Protein AF-A0A960XRC7-F1 (afdb_monomer_lite)

Radius of gyration: 18.83 Å; chains: 1; bounding box: 42×35×54 Å

Foldseek 3Di:
DDCVPPCFALQVLKDALVNLVVQQPPFAAFDPPFDQAPVRDTDRGVSVNVNVVNVPDQFDDVVGIGRPHVLLVVLCVVPVVQWDWDKAQDWDQDPNDTHHDRPRPDIDIDTTNGNSVVSVVVVSVCRRPPDDDDDPDPDD

Secondary structure (DSSP, 8-state):
---TT-TTSGGG-EEEHHHHHHH-TT-S-EEEEEEE-TTS-EEEEHHHHHHHHHHSS--BTTTTEEE-HHHHHHHHHH-GGGSEEEEEEPPEEETTEEE--TT-S-EEEEEES--HHHHHHHHHHHHHS--PPPP-PPP-

Sequence (140 aa):
LVRSGKPSGTAAVVATLDEINRTMPGTGPRIDPPVTGRHGDRFSCFGDYSVSLFKNIKLHGSPPARSLYDMAAVAIVRNAAWATPRSIPAPILKDGKWSERPDNPRKIVLWENFDRAAIMTDFHNRMNHPQLTESRSPAS

pLDDT: mean 91.45, std 10.46, range [46.84, 98.31]

Structure (mmCIF, N/CA/C/O backbone):
data_AF-A0A960XRC7-F1
#
_entry.id   AF-A0A960XRC7-F1
#
loop_
_atom_site.group_PDB
_atom_site.id
_atom_site.type_symbol
_atom_site.label_atom_id
_atom_site.label_alt_id
_atom_site.label_comp_id
_atom_site.label_asym_id
_atom_site.label_entity_id
_atom_site.label_seq_id
_atom_site.pdbx_PDB_ins_code
_atom_site.Cartn_x
_atom_site.Cartn_y
_atom_site.Cartn_z
_atom_site.occupancy
_atom_site.B_iso_or_equiv
_atom_site.auth_seq_id
_atom_site.auth_comp_id
_atom_site.auth_asym_id
_atom_site.auth_atom_id
_atom_site.pdbx_PDB_model_num
ATOM 1 N N . LEU A 1 1 ? 14.913 6.507 -14.679 1.00 70.88 1 LEU A N 1
ATOM 2 C CA . LEU A 1 1 ? 14.100 5.307 -14.370 1.00 70.88 1 LEU A CA 1
ATOM 3 C C . LEU A 1 1 ? 13.425 5.435 -12.992 1.00 70.88 1 LEU A C 1
ATOM 5 O O . LEU A 1 1 ? 13.998 5.047 -11.989 1.00 70.88 1 LEU A O 1
ATOM 9 N N . VAL A 1 2 ? 12.232 6.034 -12.939 1.00 61.62 2 VAL A N 1
ATOM 10 C CA . VAL A 1 2 ? 11.323 6.094 -11.773 1.00 61.62 2 VAL A CA 1
ATOM 11 C C . VAL A 1 2 ? 9.909 6.064 -12.354 1.00 61.62 2 VAL A C 1
ATOM 13 O O . VAL A 1 2 ? 9.664 6.701 -13.379 1.00 61.62 2 VAL A O 1
ATOM 16 N N . ARG A 1 3 ? 8.989 5.295 -11.766 1.00 64.56 3 ARG A N 1
ATOM 17 C CA . ARG A 1 3 ? 7.606 5.163 -12.267 1.00 64.56 3 ARG A CA 1
ATOM 18 C C . ARG A 1 3 ? 6.632 6.143 -11.597 1.00 64.56 3 ARG A C 1
ATOM 20 O O . ARG A 1 3 ? 5.427 5.934 -11.668 1.00 64.56 3 ARG A O 1
ATOM 27 N N . SER A 1 4 ? 7.134 7.205 -10.962 1.00 58.56 4 SER A N 1
ATOM 28 C CA . SER A 1 4 ? 6.311 8.227 -10.304 1.00 58.56 4 SER A CA 1
ATOM 29 C C . SER A 1 4 ? 5.298 8.806 -11.287 1.00 58.56 4 SER A C 1
ATOM 31 O O . SER A 1 4 ? 5.674 9.287 -12.353 1.00 58.56 4 SER A O 1
ATOM 33 N N . GLY A 1 5 ? 4.013 8.712 -10.941 1.00 61.12 5 GLY A N 1
ATOM 34 C CA . GLY A 1 5 ? 2.906 9.171 -11.783 1.00 61.12 5 GLY A CA 1
ATOM 35 C C . GLY A 1 5 ? 2.549 8.258 -12.962 1.00 61.12 5 GLY A C 1
ATOM 36 O O . GLY A 1 5 ? 1.567 8.534 -13.643 1.00 61.12 5 GLY A O 1
ATOM 37 N N . LYS A 1 6 ? 3.285 7.164 -13.210 1.00 75.19 6 LYS A N 1
ATOM 38 C CA . LYS A 1 6 ? 2.886 6.166 -14.213 1.00 75.19 6 LYS A CA 1
ATOM 39 C C . LYS A 1 6 ? 1.889 5.173 -13.602 1.00 75.19 6 LYS A C 1
ATOM 41 O O . LYS A 1 6 ? 2.128 4.707 -12.4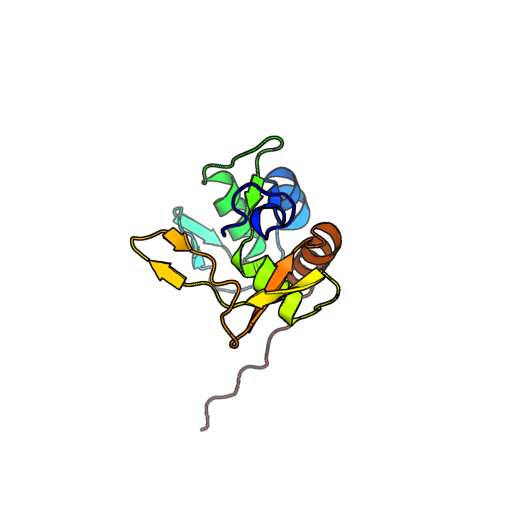86 1.00 75.19 6 LYS A O 1
ATOM 46 N N . PRO A 1 7 ? 0.845 4.762 -14.347 1.00 77.81 7 PRO A N 1
ATOM 47 C CA . PRO A 1 7 ? -0.149 3.804 -13.857 1.00 77.81 7 PRO A CA 1
ATOM 48 C C . PRO A 1 7 ? 0.439 2.405 -13.617 1.00 77.81 7 PRO A C 1
ATOM 50 O O . PRO A 1 7 ? -0.172 1.590 -12.943 1.00 77.81 7 PRO A O 1
ATOM 53 N N . SER A 1 8 ? 1.638 2.124 -14.142 1.00 82.19 8 SER A N 1
ATOM 54 C CA . SER A 1 8 ? 2.304 0.831 -13.970 1.00 82.19 8 SER A CA 1
ATOM 55 C C . SER A 1 8 ? 3.046 0.679 -12.637 1.00 82.19 8 SER A C 1
ATOM 57 O O . SER A 1 8 ? 3.471 -0.425 -12.316 1.00 82.19 8 SER A O 1
ATOM 59 N N . GLY A 1 9 ? 3.252 1.753 -11.869 1.00 84.12 9 GLY A N 1
ATOM 60 C CA . GLY A 1 9 ? 3.974 1.702 -10.594 1.00 84.12 9 GLY A CA 1
ATOM 61 C C . GLY A 1 9 ? 3.062 1.510 -9.381 1.00 84.12 9 GLY A C 1
ATOM 62 O O . GLY A 1 9 ? 1.846 1.655 -9.465 1.00 84.12 9 GLY A O 1
ATOM 63 N N . THR A 1 10 ? 3.664 1.303 -8.208 1.00 84.62 10 THR A N 1
ATOM 64 C CA . THR A 1 10 ? 2.944 1.218 -6.920 1.00 84.62 10 THR A CA 1
ATOM 65 C C . THR A 1 10 ? 2.144 2.482 -6.582 1.00 84.62 10 THR A C 1
ATOM 67 O O . THR A 1 10 ? 1.195 2.419 -5.808 1.00 84.62 10 THR A O 1
ATOM 70 N N . ALA A 1 11 ? 2.456 3.620 -7.216 1.00 86.38 11 ALA A N 1
ATOM 71 C CA . ALA A 1 11 ? 1.664 4.847 -7.130 1.00 86.38 11 ALA A CA 1
ATOM 72 C C . ALA A 1 11 ? 0.191 4.649 -7.538 1.00 86.38 11 ALA A C 1
ATOM 74 O O . ALA A 1 11 ? -0.669 5.371 -7.038 1.00 86.38 11 ALA A O 1
ATOM 75 N N . ALA A 1 12 ? -0.092 3.685 -8.421 1.00 87.38 12 ALA A N 1
ATOM 76 C CA . ALA A 1 12 ? -1.438 3.360 -8.886 1.00 87.38 12 ALA A CA 1
ATOM 77 C C . ALA A 1 12 ? -2.238 2.498 -7.895 1.00 87.38 12 ALA A C 1
ATOM 79 O O . ALA A 1 12 ? -3.465 2.449 -7.973 1.00 87.38 12 ALA A O 1
ATOM 80 N N . VAL A 1 13 ? -1.574 1.852 -6.932 1.00 92.25 13 VAL A N 1
ATOM 81 C CA . VAL A 1 13 ? -2.245 1.146 -5.836 1.00 92.25 13 VAL A CA 1
ATOM 82 C C . VAL A 1 13 ? -2.643 2.183 -4.795 1.00 92.25 13 VAL A C 1
ATOM 84 O O . VAL A 1 13 ? -1.871 2.537 -3.907 1.00 92.25 13 VAL A O 1
ATOM 87 N N . VAL A 1 14 ? -3.835 2.744 -4.965 1.00 93.31 14 VAL A N 1
ATOM 88 C CA . VAL A 1 14 ? -4.348 3.838 -4.133 1.00 93.31 14 VAL A CA 1
ATOM 89 C C . VAL A 1 14 ? -5.489 3.380 -3.236 1.00 93.31 14 VAL A C 1
ATOM 91 O O . VAL A 1 14 ? -6.273 2.533 -3.645 1.00 93.31 14 VAL A O 1
ATOM 94 N N . ALA A 1 15 ? -5.645 3.994 -2.068 1.00 95.75 15 ALA A N 1
ATOM 95 C CA . ALA A 1 15 ? -6.866 3.935 -1.268 1.00 95.75 15 ALA A CA 1
ATOM 96 C C . ALA A 1 15 ? -7.537 5.311 -1.262 1.00 95.75 15 ALA A C 1
ATOM 98 O O . ALA A 1 15 ? -6.862 6.336 -1.115 1.00 95.75 15 ALA A O 1
ATOM 99 N N . THR A 1 16 ? -8.855 5.339 -1.447 1.00 95.88 16 THR A N 1
ATOM 100 C CA . THR A 1 16 ? -9.643 6.579 -1.373 1.00 95.88 16 THR A CA 1
ATOM 101 C C . THR A 1 16 ? -10.181 6.785 0.038 1.00 95.88 16 THR A C 1
ATOM 103 O O . THR A 1 16 ? -10.354 5.823 0.787 1.00 95.88 16 THR A O 1
ATOM 106 N N . LEU A 1 17 ? -10.478 8.034 0.406 1.00 94.62 17 LEU A N 1
ATOM 107 C CA . LEU A 1 17 ? -11.136 8.315 1.687 1.00 94.62 17 LEU A CA 1
ATOM 108 C C . LEU A 1 17 ? -12.496 7.611 1.795 1.00 94.62 17 LEU A C 1
ATOM 110 O O . LEU A 1 17 ? -12.824 7.086 2.853 1.00 94.62 17 LEU A O 1
ATOM 114 N N . ASP A 1 18 ? -13.263 7.583 0.704 1.00 95.50 18 ASP A N 1
ATOM 115 C CA . ASP A 1 18 ? -14.559 6.903 0.649 1.00 95.50 18 ASP A CA 1
ATOM 116 C C . ASP A 1 18 ? -14.425 5.396 0.915 1.00 95.50 18 ASP A C 1
ATOM 118 O O . ASP A 1 18 ? -15.081 4.847 1.799 1.00 95.50 18 ASP A O 1
ATOM 122 N N . GLU A 1 19 ? -13.488 4.739 0.225 1.00 96.00 19 GLU A N 1
ATOM 123 C CA . GLU A 1 19 ? -13.196 3.322 0.427 1.00 96.00 19 GLU A CA 1
ATOM 124 C C . GLU A 1 19 ? -12.799 3.030 1.876 1.00 96.00 19 GLU A C 1
ATOM 126 O O . GLU A 1 19 ? -13.362 2.121 2.484 1.00 96.00 19 GLU A O 1
ATOM 131 N N . ILE A 1 20 ? -11.886 3.818 2.451 1.00 97.00 20 ILE A N 1
ATOM 132 C CA . ILE A 1 20 ? -11.435 3.647 3.838 1.00 97.00 20 ILE A CA 1
ATOM 133 C C . ILE A 1 20 ? -12.583 3.870 4.827 1.00 97.00 20 ILE A C 1
ATOM 135 O O . ILE A 1 20 ? -12.766 3.050 5.721 1.00 97.00 20 ILE A O 1
ATOM 139 N N . ASN A 1 21 ? -13.398 4.913 4.650 1.00 96.44 21 ASN A N 1
ATOM 140 C CA . ASN A 1 21 ? -14.558 5.173 5.509 1.00 96.44 21 ASN A CA 1
ATOM 141 C C . ASN A 1 21 ? -15.584 4.036 5.472 1.00 96.44 21 ASN A C 1
ATOM 143 O O . ASN A 1 21 ? -16.234 3.775 6.478 1.00 96.44 21 ASN A O 1
ATOM 147 N N . ARG A 1 22 ? -15.744 3.371 4.325 1.00 97.12 22 ARG A N 1
ATOM 148 C CA . ARG A 1 22 ? -16.718 2.289 4.153 1.00 97.12 22 ARG A CA 1
ATOM 149 C C . ARG A 1 22 ? -16.216 0.938 4.657 1.00 97.12 22 ARG A C 1
ATOM 151 O O . ARG A 1 22 ? -17.020 0.139 5.120 1.00 97.12 22 ARG A O 1
ATOM 158 N N . THR A 1 23 ? -14.923 0.656 4.511 1.00 96.88 23 THR A N 1
ATOM 159 C CA . THR A 1 23 ? -14.381 -0.708 4.670 1.00 96.88 23 THR A CA 1
ATOM 160 C C . THR A 1 23 ? -13.556 -0.922 5.931 1.00 96.88 23 THR A C 1
ATOM 162 O O . THR A 1 23 ? -13.464 -2.052 6.393 1.00 96.88 23 THR A O 1
ATOM 165 N N . MET A 1 24 ? -12.972 0.134 6.498 1.00 97.75 24 MET A N 1
ATOM 166 C CA . MET A 1 24 ? -12.045 0.012 7.623 1.00 97.75 24 MET A CA 1
ATOM 167 C C . MET A 1 24 ? -12.652 0.156 9.028 1.00 97.75 24 MET A C 1
ATOM 169 O O . MET A 1 24 ? -12.020 -0.383 9.939 1.00 97.75 24 MET A O 1
ATOM 173 N N . PRO A 1 25 ? -13.796 0.833 9.284 1.00 98.06 25 PRO A N 1
ATOM 174 C CA . PRO A 1 25 ? -14.303 0.982 10.649 1.00 98.06 25 PRO A CA 1
ATOM 175 C C . PRO A 1 25 ? -14.413 -0.349 11.402 1.00 98.06 25 PRO A C 1
ATOM 177 O O . PRO A 1 25 ? -14.966 -1.324 10.899 1.00 98.06 25 PRO A O 1
ATOM 180 N N . GLY A 1 26 ? -13.863 -0.389 12.613 1.00 97.69 26 GLY A N 1
ATOM 181 C CA . GLY A 1 26 ? -13.885 -1.544 13.506 1.00 97.69 26 GLY A CA 1
ATOM 182 C C . GLY A 1 26 ? -13.027 -2.745 13.093 1.00 97.69 26 GLY A C 1
ATOM 183 O O . GLY A 1 26 ? -13.070 -3.752 13.805 1.00 97.69 26 GLY A O 1
ATOM 184 N N . THR A 1 27 ? -12.269 -2.658 11.993 1.00 97.75 27 THR A N 1
ATOM 185 C CA . THR A 1 27 ? -11.440 -3.755 11.465 1.00 97.75 27 THR A CA 1
ATOM 186 C C . THR A 1 27 ? -10.033 -3.802 12.072 1.00 97.75 27 THR A C 1
ATOM 188 O O . THR A 1 27 ? -9.495 -2.821 12.592 1.00 97.75 27 THR A O 1
ATOM 191 N N . GLY A 1 28 ? -9.390 -4.959 11.948 1.00 96.38 28 GLY A N 1
ATOM 192 C CA . GLY A 1 28 ? -8.045 -5.235 12.433 1.00 96.38 28 GLY 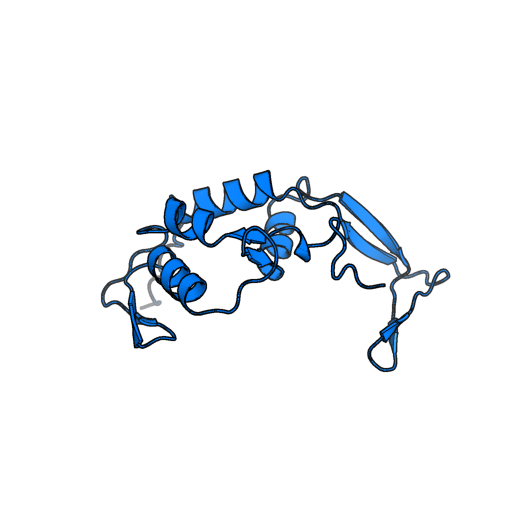A CA 1
ATOM 193 C C . GLY A 1 28 ? -8.017 -5.792 13.855 1.00 96.38 28 GLY A C 1
ATOM 194 O O . GLY A 1 28 ? -9.059 -5.949 14.495 1.00 96.38 28 GLY A O 1
ATOM 195 N N . PRO A 1 29 ? -6.813 -6.105 14.363 1.00 94.56 29 PRO A N 1
ATOM 196 C CA . PRO A 1 29 ? -6.632 -6.542 15.741 1.00 94.56 29 PRO A CA 1
ATOM 197 C C . PRO A 1 29 ? -7.222 -5.538 16.731 1.00 94.56 29 PRO A C 1
ATOM 199 O O . PRO A 1 29 ? -7.033 -4.328 16.571 1.00 94.56 29 PRO A O 1
ATOM 202 N N . ARG A 1 30 ? -7.902 -6.053 17.760 1.00 94.44 30 ARG A N 1
ATOM 203 C CA . ARG A 1 30 ? -8.414 -5.245 18.866 1.00 94.44 30 ARG A CA 1
ATOM 204 C C . ARG A 1 30 ? -7.470 -5.283 20.057 1.00 94.44 30 ARG A C 1
ATOM 206 O O . ARG A 1 30 ? -6.949 -6.341 20.397 1.00 94.44 30 ARG A O 1
ATOM 213 N N . ILE A 1 31 ? -7.286 -4.126 20.679 1.00 94.69 31 ILE A N 1
ATOM 214 C CA . ILE A 1 31 ? -6.471 -3.951 21.879 1.00 94.69 31 ILE A CA 1
ATOM 215 C C . ILE A 1 31 ? -7.253 -3.217 22.970 1.00 94.69 31 ILE A C 1
ATOM 217 O O . ILE A 1 31 ? -8.070 -2.333 22.689 1.00 94.69 31 ILE A O 1
ATOM 221 N N . ASP A 1 32 ? -6.951 -3.584 24.209 1.00 94.69 32 ASP A N 1
ATOM 222 C CA . ASP A 1 32 ? -7.399 -2.929 25.433 1.00 94.69 32 ASP A CA 1
ATOM 223 C C . ASP A 1 32 ? -6.209 -2.911 26.417 1.00 94.69 32 ASP A C 1
ATOM 225 O O . ASP A 1 32 ? -5.639 -3.977 26.672 1.00 94.69 32 ASP A O 1
ATOM 229 N N . PRO A 1 33 ? -5.757 -1.741 26.910 1.00 96.25 33 PRO A N 1
ATOM 230 C CA . PRO A 1 33 ? -6.312 -0.403 26.689 1.00 96.25 33 PRO A CA 1
ATOM 231 C C . PRO A 1 33 ? -6.058 0.160 25.275 1.00 96.25 33 PRO A C 1
ATOM 233 O O . PRO A 1 33 ? -5.094 -0.228 24.611 1.00 96.25 33 PRO A O 1
ATOM 236 N N . PRO A 1 34 ? -6.881 1.123 24.806 1.00 97.56 34 PRO A N 1
ATOM 237 C CA . PRO A 1 34 ? -6.661 1.790 23.524 1.00 97.56 34 PRO A CA 1
ATOM 238 C C . PRO A 1 34 ? -5.374 2.630 23.512 1.00 97.56 34 PRO A C 1
ATOM 240 O O . PRO A 1 34 ? -4.901 3.103 24.552 1.00 97.56 34 PRO A O 1
ATOM 243 N N . VAL A 1 35 ? -4.840 2.886 22.316 1.00 97.62 35 VAL A N 1
ATOM 244 C CA . VAL A 1 35 ? -3.616 3.677 22.099 1.00 97.62 35 VAL A CA 1
ATOM 245 C C . VAL A 1 35 ? -3.960 5.041 21.503 1.00 97.62 35 VAL A C 1
ATOM 247 O O . VAL A 1 35 ? -4.841 5.156 20.651 1.00 97.62 35 VAL A O 1
ATOM 250 N N . THR A 1 36 ? -3.263 6.083 21.957 1.00 98.06 36 THR A N 1
ATOM 251 C CA . THR A 1 36 ? -3.398 7.442 21.418 1.00 98.06 36 THR A CA 1
ATOM 252 C C . THR A 1 36 ? -2.788 7.516 20.016 1.00 98.06 36 THR A C 1
ATOM 254 O O . THR A 1 36 ? -1.609 7.220 19.826 1.00 98.06 36 THR A O 1
ATOM 257 N N . GLY A 1 37 ? -3.588 7.908 19.027 1.00 96.50 37 GLY A N 1
ATOM 258 C CA . GLY A 1 37 ? -3.156 8.107 17.648 1.00 96.50 37 GLY A CA 1
ATOM 259 C C . GLY A 1 37 ? -2.481 9.461 17.420 1.00 96.50 37 GLY A C 1
ATOM 260 O O . GLY A 1 37 ? -2.446 10.331 18.290 1.00 96.50 37 GLY A O 1
ATOM 261 N N . ARG A 1 38 ? -1.986 9.675 16.194 1.00 96.56 38 ARG A N 1
ATOM 262 C CA . ARG A 1 38 ? -1.249 10.889 15.787 1.00 96.56 38 ARG A CA 1
ATOM 263 C C . ARG A 1 38 ? -1.985 12.215 16.041 1.00 96.56 38 ARG A C 1
ATOM 265 O O . ARG A 1 38 ? -1.330 13.247 16.152 1.00 96.56 38 ARG A O 1
ATOM 272 N N . HIS A 1 39 ? -3.314 12.185 16.107 1.00 95.19 39 HIS A N 1
ATOM 273 C CA . HIS A 1 39 ? -4.170 13.368 16.241 1.00 95.19 39 HIS A CA 1
ATOM 274 C C . HIS A 1 39 ? -4.869 13.467 17.609 1.00 95.19 39 HIS A C 1
ATOM 276 O O . HIS A 1 39 ? -5.810 14.234 17.755 1.00 95.19 39 HIS A O 1
ATOM 282 N N . GLY A 1 40 ? -4.406 12.716 18.616 1.00 95.31 40 GLY A N 1
ATOM 283 C CA . GLY A 1 40 ? -4.873 12.828 20.006 1.00 95.31 40 GLY A CA 1
ATOM 284 C C . GLY A 1 40 ? -6.048 11.918 20.380 1.00 95.31 40 GLY A C 1
ATOM 285 O O . GLY A 1 40 ? -6.198 11.586 21.554 1.00 95.31 40 GLY A O 1
ATOM 286 N N . ASP A 1 41 ? -6.823 11.447 19.402 1.00 96.88 41 ASP A N 1
ATOM 287 C CA . ASP A 1 41 ? -7.867 10.437 19.612 1.00 96.88 41 ASP A CA 1
ATOM 288 C C . ASP A 1 41 ? -7.284 9.089 20.074 1.00 96.88 41 ASP A C 1
ATOM 290 O O . ASP A 1 41 ? -6.121 8.770 19.813 1.00 96.88 41 ASP A O 1
ATOM 294 N N . ARG A 1 42 ? -8.105 8.261 20.727 1.00 98.19 42 ARG A N 1
ATOM 295 C CA . ARG A 1 42 ? -7.726 6.922 21.206 1.00 98.19 42 ARG A CA 1
ATOM 296 C C . ARG A 1 42 ? -8.411 5.843 20.374 1.00 98.19 42 ARG A C 1
ATOM 298 O O . ARG A 1 42 ? -9.610 5.927 20.130 1.00 98.19 42 ARG A O 1
ATOM 305 N N . PHE A 1 43 ? -7.664 4.811 19.989 1.00 98.31 43 PHE A N 1
ATOM 306 C CA . PHE A 1 43 ? -8.154 3.740 19.120 1.00 98.31 43 PHE A CA 1
ATOM 307 C C . PHE A 1 43 ? -7.872 2.362 19.710 1.00 98.31 43 PHE A C 1
ATOM 309 O O . PHE A 1 43 ? -6.772 2.096 20.197 1.00 98.31 43 PHE A O 1
ATOM 316 N N . SER A 1 44 ? -8.862 1.476 19.612 1.00 98.19 44 SER A N 1
ATOM 317 C CA . SER A 1 44 ? -8.729 0.059 19.969 1.00 98.19 44 SER A CA 1
ATOM 318 C C . SER A 1 44 ? -8.451 -0.835 18.765 1.00 98.19 44 SER A C 1
ATOM 320 O O . SER A 1 44 ? -8.237 -2.022 18.961 1.00 98.19 44 SER A O 1
ATOM 322 N N . CYS A 1 45 ? -8.470 -0.321 17.531 1.00 97.38 45 CYS A N 1
ATOM 323 C CA . CYS A 1 45 ? -8.134 -1.098 16.338 1.00 97.38 45 CYS A CA 1
ATOM 324 C C . CYS A 1 45 ? -7.496 -0.230 15.244 1.00 97.38 45 CYS A C 1
ATOM 326 O O . CYS A 1 45 ? -7.683 0.991 15.200 1.00 97.38 45 CYS A O 1
ATOM 328 N N . PHE A 1 46 ? -6.731 -0.862 14.348 1.00 96.25 46 PHE A N 1
ATOM 329 C CA . PHE A 1 46 ? -6.058 -0.151 13.256 1.00 96.25 46 PHE A CA 1
ATOM 330 C C . PHE A 1 46 ? -7.041 0.399 12.213 1.00 96.25 46 PHE A C 1
ATOM 332 O O . PHE A 1 46 ? -6.754 1.422 11.591 1.00 96.25 46 PHE A O 1
ATOM 339 N N . GLY A 1 47 ? -8.198 -0.238 12.033 1.00 97.69 47 GLY A N 1
ATOM 340 C CA . GLY A 1 47 ? -9.228 0.213 11.105 1.00 97.69 47 GLY A CA 1
ATOM 341 C C . GLY A 1 47 ? -9.759 1.608 11.429 1.00 97.69 47 GLY A C 1
ATOM 342 O O . GLY A 1 47 ? -9.704 2.506 10.587 1.00 97.69 47 GLY A O 1
ATOM 343 N N . ASP A 1 48 ? -10.162 1.831 12.681 1.00 98.19 48 ASP A N 1
ATOM 344 C CA . ASP A 1 48 ? -10.624 3.144 13.149 1.00 98.19 48 ASP A CA 1
ATOM 345 C C . ASP A 1 48 ? -9.503 4.192 13.095 1.00 98.19 48 ASP A C 1
ATOM 347 O O . ASP A 1 48 ? -9.719 5.335 12.677 1.00 98.19 48 ASP A O 1
ATOM 351 N N . TYR A 1 49 ? -8.273 3.796 13.443 1.00 97.81 49 TYR A N 1
ATOM 352 C CA . TYR A 1 49 ? -7.123 4.691 13.335 1.00 97.81 49 TYR A CA 1
ATOM 353 C C . TYR A 1 49 ? -6.839 5.084 11.878 1.00 97.81 49 TYR A C 1
ATOM 355 O O . TYR A 1 49 ? -6.565 6.250 11.595 1.00 97.81 49 TYR A O 1
ATOM 363 N N . SER A 1 50 ? -6.973 4.150 10.935 1.00 97.00 50 SER A N 1
ATOM 364 C CA . SER A 1 50 ? -6.815 4.412 9.500 1.00 97.00 50 SER A CA 1
ATOM 365 C C . SER A 1 50 ? -7.826 5.441 9.000 1.00 97.00 50 SER A C 1
ATOM 367 O O . SER A 1 50 ? -7.453 6.347 8.257 1.00 97.00 50 SER A O 1
ATOM 369 N N . VAL A 1 51 ? -9.081 5.370 9.454 1.00 97.38 51 VAL A N 1
ATOM 370 C CA . VAL A 1 51 ? -10.099 6.389 9.149 1.00 97.38 51 VAL A CA 1
ATOM 371 C C . VAL A 1 51 ? -9.665 7.768 9.652 1.00 97.38 51 VAL A C 1
ATOM 373 O O . VAL A 1 51 ? -9.717 8.740 8.894 1.00 97.38 51 VAL A O 1
ATOM 376 N N . SER A 1 52 ? -9.192 7.867 10.899 1.00 97.69 52 SER A N 1
ATOM 377 C CA . SER A 1 52 ? -8.681 9.130 11.450 1.00 97.69 52 SER A CA 1
ATOM 378 C C . SER A 1 52 ? -7.487 9.661 10.651 1.00 97.69 52 SER A C 1
ATOM 380 O O . SER A 1 52 ? -7.465 10.839 10.293 1.00 97.69 52 SER A O 1
ATOM 382 N N . LEU A 1 53 ? -6.534 8.803 10.276 1.00 96.38 53 LEU A N 1
ATOM 383 C CA . LEU A 1 53 ? -5.394 9.197 9.448 1.00 96.38 53 LEU A CA 1
ATOM 384 C C . LEU A 1 53 ? -5.845 9.769 8.101 1.00 96.38 53 LEU A C 1
ATOM 386 O O . LEU A 1 53 ? -5.409 10.855 7.731 1.00 96.38 53 LEU A O 1
ATOM 390 N N . PHE A 1 54 ? -6.745 9.091 7.384 1.00 96.06 54 PHE A N 1
ATOM 391 C CA . PHE A 1 54 ? -7.211 9.549 6.070 1.00 96.06 54 PHE A CA 1
ATOM 392 C C . PHE A 1 54 ? -8.007 10.858 6.131 1.00 96.06 54 PHE A C 1
ATOM 394 O O . PHE A 1 54 ? -7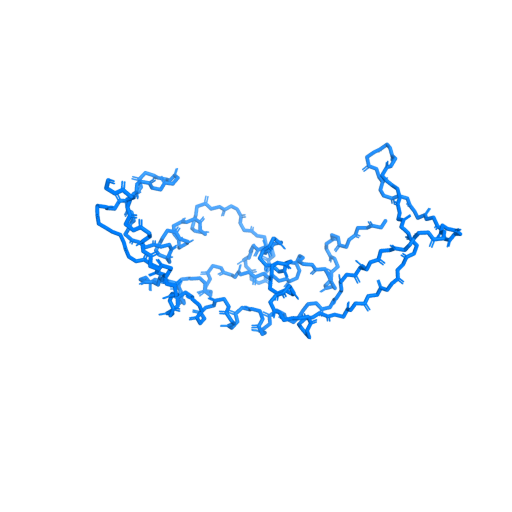.926 11.653 5.195 1.00 96.06 54 PHE A O 1
ATOM 401 N N . LYS A 1 55 ? -8.728 11.118 7.228 1.00 95.31 55 LYS A N 1
ATOM 402 C CA . LYS A 1 55 ? -9.432 12.391 7.458 1.00 95.31 55 LYS A CA 1
ATOM 403 C C . LYS A 1 55 ? -8.487 13.568 7.724 1.00 95.31 55 LYS A C 1
ATOM 405 O O . LYS A 1 55 ? -8.865 14.705 7.468 1.00 95.31 55 LYS A O 1
ATOM 410 N N . ASN A 1 56 ? -7.277 13.306 8.218 1.00 95.75 56 ASN A N 1
ATOM 411 C CA . ASN A 1 56 ? -6.352 14.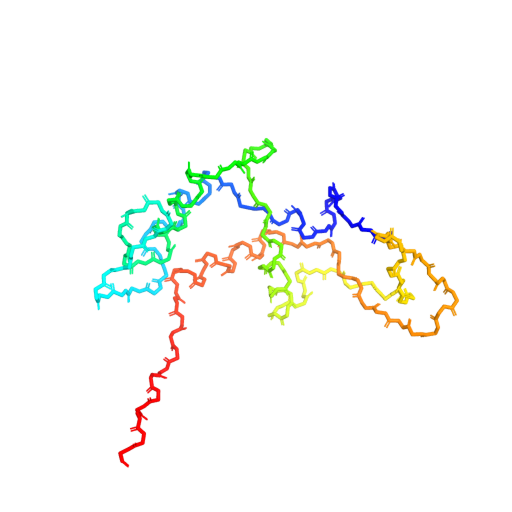334 8.707 1.00 95.75 56 ASN A CA 1
ATOM 412 C C . ASN A 1 56 ? -5.094 14.526 7.837 1.00 95.75 56 ASN A C 1
ATOM 414 O O . ASN A 1 56 ? -4.182 15.262 8.218 1.00 95.75 56 ASN A O 1
ATOM 418 N N . ILE A 1 57 ? -5.016 13.890 6.665 1.00 93.69 57 ILE A N 1
ATOM 419 C CA . ILE A 1 57 ? -3.900 14.052 5.721 1.00 93.69 57 ILE A CA 1
ATOM 420 C C . ILE A 1 57 ? -4.341 14.728 4.425 1.00 93.69 57 ILE A C 1
ATOM 422 O O . ILE A 1 57 ? -5.492 14.650 4.003 1.00 93.69 57 ILE A O 1
ATOM 426 N N . LYS A 1 58 ? -3.377 15.334 3.726 1.00 94.19 58 LYS A N 1
ATOM 427 C CA . LYS A 1 58 ? -3.593 15.807 2.359 1.00 94.19 58 LYS A CA 1
ATOM 428 C C . LYS A 1 58 ? -3.686 14.619 1.399 1.00 94.19 58 LYS A C 1
ATOM 430 O O . LYS A 1 58 ? -2.718 13.875 1.209 1.00 94.19 58 LYS A O 1
ATOM 435 N N . LEU A 1 59 ? -4.849 14.482 0.774 1.00 93.75 59 LEU A N 1
ATOM 436 C CA . LEU A 1 59 ? -5.106 13.535 -0.306 1.00 93.75 59 LEU A CA 1
ATOM 437 C C . LEU A 1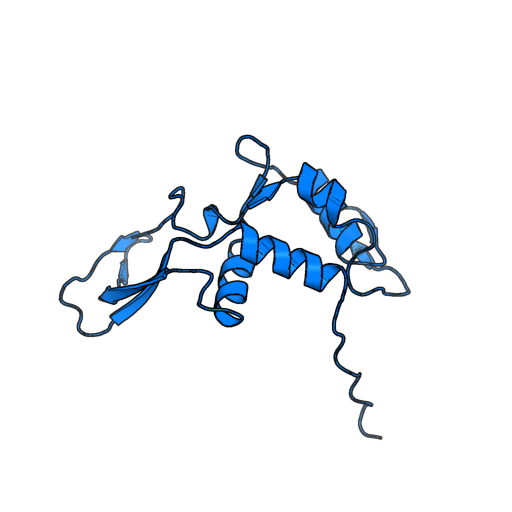 59 ? -4.867 14.199 -1.667 1.00 93.75 59 LEU A C 1
ATOM 439 O O . LEU A 1 59 ? -4.876 15.426 -1.793 1.00 93.75 59 LEU A O 1
ATOM 443 N N . HIS A 1 60 ? -4.621 13.381 -2.685 1.00 89.06 60 HIS A N 1
ATOM 444 C CA . HIS A 1 60 ? -4.341 13.836 -4.046 1.00 89.06 60 HIS A CA 1
ATOM 445 C C . HIS A 1 60 ? -5.184 13.057 -5.062 1.00 89.06 60 HIS A C 1
ATOM 447 O O . HIS A 1 60 ? -5.632 11.951 -4.774 1.00 89.06 60 HIS A O 1
ATOM 453 N N . GLY A 1 61 ? -5.351 13.611 -6.265 1.00 86.62 61 GLY A N 1
ATOM 454 C CA . GLY A 1 61 ? -6.110 12.974 -7.346 1.00 86.62 61 GLY A CA 1
ATOM 455 C C . GLY A 1 61 ? -7.623 13.203 -7.269 1.00 86.62 61 GLY A C 1
ATOM 456 O O . GLY A 1 61 ? -8.117 13.896 -6.381 1.00 86.62 61 GLY A O 1
ATOM 457 N N . SER A 1 62 ? -8.338 12.635 -8.241 1.00 86.94 62 SER A N 1
ATOM 458 C CA . SER A 1 62 ? -9.801 12.627 -8.320 1.00 86.94 62 SER A CA 1
ATOM 459 C C . SER A 1 62 ? -10.263 11.202 -8.668 1.00 86.94 62 SER A C 1
ATOM 461 O O . SER A 1 62 ? -9.956 10.745 -9.772 1.00 86.94 62 SER A O 1
ATOM 463 N N . PRO A 1 63 ? -10.930 10.471 -7.751 1.00 90.75 63 PRO A N 1
ATOM 464 C CA . PRO A 1 63 ? -11.289 10.882 -6.388 1.00 90.75 63 PRO A CA 1
ATOM 465 C C . PRO A 1 63 ? -10.059 11.068 -5.469 1.00 90.75 63 PRO A C 1
ATOM 467 O O . PRO A 1 63 ? -9.010 10.475 -5.735 1.00 90.75 63 PRO A O 1
ATOM 470 N N . PRO A 1 64 ? -10.160 11.867 -4.383 1.00 91.56 64 PRO A N 1
ATOM 471 C CA . PRO A 1 64 ? -9.058 12.070 -3.444 1.00 91.56 64 PRO A CA 1
ATOM 472 C C . PRO A 1 64 ? -8.573 10.755 -2.825 1.00 91.56 64 PRO A C 1
ATOM 474 O O . PRO A 1 64 ? -9.340 10.008 -2.207 1.00 91.56 64 PRO A O 1
ATOM 477 N N . ALA A 1 65 ? -7.280 10.484 -2.977 1.00 94.56 65 ALA A N 1
ATOM 478 C CA . ALA A 1 65 ? -6.678 9.217 -2.605 1.00 94.56 65 ALA A CA 1
ATOM 479 C C . ALA A 1 65 ? -5.239 9.362 -2.094 1.00 94.56 65 ALA A C 1
ATOM 481 O O . ALA A 1 65 ? -4.595 10.415 -2.198 1.00 94.56 65 ALA A O 1
ATOM 482 N N . ARG A 1 66 ? -4.721 8.257 -1.554 1.00 94.31 66 ARG A N 1
ATOM 483 C CA . ARG A 1 66 ? -3.319 8.089 -1.179 1.00 94.31 66 ARG A CA 1
ATOM 484 C C . ARG A 1 66 ? -2.768 6.793 -1.759 1.00 94.31 66 ARG A C 1
ATOM 486 O O . ARG A 1 66 ? -3.394 5.746 -1.634 1.00 94.31 66 ARG A O 1
ATOM 493 N N . SER A 1 67 ? -1.586 6.863 -2.365 1.00 93.25 67 SER A N 1
ATOM 494 C CA . SER A 1 67 ? -0.856 5.679 -2.826 1.00 93.25 67 SER A CA 1
ATOM 495 C C . SER A 1 67 ? -0.298 4.879 -1.649 1.00 93.25 67 SER A C 1
ATOM 497 O O . SER A 1 67 ? 0.276 5.448 -0.717 1.00 93.25 67 SER A O 1
ATOM 499 N N . LEU A 1 68 ? -0.428 3.558 -1.723 1.00 92.50 68 LEU A N 1
ATOM 500 C CA . LEU A 1 68 ? 0.004 2.590 -0.722 1.00 92.50 68 LEU A CA 1
ATOM 501 C C . LEU A 1 68 ? 1.315 1.918 -1.164 1.00 92.50 68 LEU A C 1
ATOM 503 O O . LEU A 1 68 ? 1.355 0.721 -1.440 1.00 92.50 68 LEU A O 1
ATOM 507 N N . TYR A 1 69 ? 2.384 2.714 -1.269 1.00 91.19 69 TYR A N 1
ATOM 508 C CA . TYR A 1 69 ? 3.659 2.300 -1.872 1.00 91.19 69 TYR A CA 1
ATOM 509 C C . TYR A 1 69 ? 4.229 0.999 -1.283 1.00 91.19 69 TYR A C 1
ATOM 511 O O . TYR A 1 69 ? 4.428 0.035 -2.023 1.00 91.19 69 TYR A O 1
ATOM 519 N N . ASP A 1 70 ? 4.452 0.964 0.033 1.00 91.94 70 ASP A N 1
ATOM 520 C CA . ASP A 1 70 ? 5.089 -0.180 0.701 1.00 91.94 70 ASP A CA 1
ATOM 521 C C . ASP A 1 70 ? 4.156 -1.390 0.771 1.00 91.94 70 ASP A C 1
ATOM 523 O O . ASP A 1 70 ? 4.576 -2.526 0.562 1.00 91.94 70 ASP A O 1
ATOM 527 N N . MET A 1 71 ? 2.860 -1.148 0.974 1.00 93.38 71 MET A N 1
ATOM 528 C CA . MET A 1 71 ? 1.842 -2.199 0.963 1.00 93.38 71 MET A CA 1
ATOM 529 C C . MET A 1 71 ? 1.782 -2.926 -0.381 1.00 93.38 71 MET A C 1
ATOM 531 O O . MET A 1 71 ? 1.702 -4.150 -0.401 1.00 93.38 71 MET A O 1
ATOM 535 N N . ALA A 1 72 ? 1.873 -2.206 -1.502 1.00 94.06 72 ALA A N 1
ATOM 536 C CA . ALA A 1 72 ? 1.915 -2.825 -2.824 1.00 94.06 72 ALA A CA 1
ATOM 537 C C . ALA A 1 72 ? 3.163 -3.706 -3.010 1.00 94.06 72 ALA A C 1
ATOM 539 O O . ALA A 1 72 ? 3.072 -4.777 -3.607 1.00 94.06 72 ALA A O 1
ATOM 540 N N . ALA A 1 73 ? 4.313 -3.293 -2.464 1.00 93.75 73 ALA A N 1
ATOM 541 C CA . ALA A 1 73 ? 5.536 -4.094 -2.493 1.00 93.75 73 ALA A CA 1
ATOM 542 C C . ALA A 1 73 ? 5.418 -5.370 -1.638 1.00 93.75 73 ALA A C 1
ATOM 544 O O . ALA A 1 73 ? 5.816 -6.443 -2.084 1.00 93.75 73 ALA A O 1
ATOM 545 N N . VAL A 1 74 ? 4.829 -5.291 -0.441 1.00 94.62 74 VAL A N 1
ATOM 546 C CA . VAL A 1 74 ? 4.585 -6.473 0.408 1.00 94.62 74 VAL A CA 1
ATOM 547 C C . VAL A 1 74 ? 3.555 -7.410 -0.229 1.00 94.62 74 VAL A C 1
ATOM 549 O O . VAL A 1 74 ? 3.728 -8.629 -0.204 1.00 94.62 74 VAL A O 1
ATOM 552 N N . ALA A 1 75 ? 2.511 -6.863 -0.854 1.00 95.44 75 ALA A N 1
ATOM 553 C CA . ALA A 1 75 ? 1.459 -7.651 -1.486 1.00 95.44 75 ALA A CA 1
ATOM 554 C C . ALA A 1 75 ? 2.002 -8.576 -2.585 1.00 95.44 75 ALA A C 1
ATOM 556 O O . ALA A 1 75 ? 1.595 -9.731 -2.665 1.00 95.44 75 ALA A O 1
ATOM 557 N N . ILE A 1 76 ? 2.973 -8.122 -3.381 1.00 95.88 76 ILE A N 1
ATOM 558 C CA . ILE A 1 76 ? 3.571 -8.962 -4.430 1.00 95.88 76 ILE A CA 1
ATOM 559 C C . ILE A 1 76 ? 4.555 -10.010 -3.893 1.00 95.88 76 ILE A C 1
ATOM 561 O O . ILE A 1 76 ? 4.771 -11.022 -4.550 1.00 95.88 76 ILE A O 1
ATOM 565 N N . VAL A 1 77 ? 5.120 -9.823 -2.693 1.00 96.19 77 VAL A N 1
ATOM 566 C CA . VAL A 1 77 ? 5.864 -10.896 -2.003 1.00 96.19 77 VAL A CA 1
ATOM 567 C C . VAL A 1 77 ? 4.904 -12.012 -1.603 1.00 96.19 77 VAL A C 1
ATOM 569 O O . VAL A 1 77 ? 5.234 -13.190 -1.717 1.00 96.19 77 VAL A O 1
ATOM 572 N N . ARG A 1 78 ? 3.698 -11.639 -1.166 1.00 93.62 78 ARG A N 1
ATOM 573 C CA . ARG A 1 78 ? 2.636 -12.584 -0.825 1.00 93.62 78 ARG A CA 1
ATOM 574 C C . ARG A 1 78 ? 2.079 -13.297 -2.057 1.00 93.62 78 ARG A C 1
ATOM 576 O O . ARG A 1 78 ? 1.860 -14.503 -2.006 1.00 93.62 78 ARG A O 1
ATOM 583 N N . ASN A 1 79 ? 1.828 -12.563 -3.137 1.00 97.62 79 ASN A N 1
ATOM 584 C CA . ASN A 1 79 ? 1.368 -13.126 -4.398 1.00 97.62 79 ASN A CA 1
ATOM 585 C C . ASN A 1 79 ? 1.934 -12.347 -5.591 1.00 97.62 79 ASN A C 1
ATOM 587 O O . ASN A 1 79 ? 1.425 -11.296 -5.985 1.00 97.62 79 ASN A O 1
ATOM 591 N N . ALA A 1 80 ? 2.965 -12.921 -6.208 1.00 97.19 80 ALA A N 1
ATOM 592 C CA . ALA A 1 80 ? 3.650 -12.341 -7.355 1.00 97.19 80 ALA A CA 1
ATOM 593 C C . ALA A 1 80 ? 2.747 -12.152 -8.588 1.00 97.19 80 ALA A C 1
ATOM 595 O O . ALA A 1 80 ? 3.062 -11.320 -9.433 1.00 97.19 80 ALA A O 1
ATOM 596 N N . ALA A 1 81 ? 1.624 -12.874 -8.696 1.00 97.56 81 ALA A N 1
ATOM 597 C CA . ALA A 1 81 ? 0.702 -12.749 -9.827 1.00 97.56 81 ALA A CA 1
ATOM 598 C C . ALA A 1 81 ? -0.025 -11.393 -9.873 1.00 97.56 81 ALA A C 1
ATOM 600 O O . ALA A 1 81 ? -0.587 -11.037 -10.905 1.00 97.56 81 ALA A O 1
ATOM 601 N N . TRP A 1 82 ? 0.002 -10.614 -8.787 1.00 97.88 82 TRP A N 1
ATOM 602 C CA . TRP A 1 82 ? -0.590 -9.273 -8.739 1.00 97.88 82 TRP A CA 1
ATOM 603 C C . TRP A 1 82 ? 0.287 -8.183 -9.350 1.00 97.88 82 TRP A C 1
ATOM 605 O O . TRP A 1 82 ? -0.030 -7.004 -9.220 1.00 97.88 82 TRP A O 1
ATOM 615 N N . ALA A 1 83 ? 1.394 -8.539 -9.995 1.00 97.31 83 ALA A N 1
ATOM 616 C CA . ALA A 1 83 ? 2.196 -7.622 -10.784 1.00 97.31 83 ALA A CA 1
ATOM 617 C C . ALA A 1 83 ? 2.923 -8.376 -11.902 1.00 97.31 83 ALA A C 1
ATOM 619 O O . ALA A 1 83 ? 3.094 -9.591 -11.881 1.00 97.31 83 ALA A O 1
ATOM 620 N N . THR A 1 84 ? 3.389 -7.634 -12.896 1.00 96.88 84 THR A N 1
ATOM 621 C CA . THR A 1 84 ? 4.210 -8.151 -13.988 1.00 96.88 84 THR A CA 1
ATOM 622 C C . THR A 1 84 ? 5.692 -7.916 -13.681 1.00 96.88 84 THR A C 1
ATOM 624 O O . THR A 1 84 ? 6.102 -6.758 -13.541 1.00 96.88 84 THR A O 1
ATOM 627 N N . PRO A 1 85 ? 6.528 -8.965 -13.603 1.00 96.38 85 PRO A N 1
ATOM 628 C CA . PRO A 1 85 ? 7.964 -8.799 -13.451 1.00 96.38 85 PRO A CA 1
ATOM 629 C C . PRO A 1 85 ? 8.615 -8.470 -14.796 1.00 96.38 85 PRO A C 1
ATOM 631 O O . PRO A 1 85 ? 8.341 -9.095 -15.820 1.00 96.38 85 PRO A O 1
ATOM 634 N N . ARG A 1 86 ? 9.559 -7.532 -14.786 1.00 95.19 86 ARG A N 1
ATOM 635 C CA . ARG A 1 86 ? 10.423 -7.225 -15.925 1.00 95.19 86 ARG A CA 1
ATOM 636 C C . ARG A 1 86 ? 11.878 -7.221 -15.484 1.00 95.19 86 ARG A C 1
ATOM 638 O O . ARG A 1 86 ? 12.285 -6.403 -14.662 1.00 95.19 86 ARG A O 1
ATOM 645 N N . SER A 1 87 ? 12.684 -8.110 -16.056 1.00 96.50 87 SER A N 1
ATOM 646 C CA . SER A 1 87 ? 14.131 -8.097 -15.826 1.00 96.50 87 SER A CA 1
ATOM 647 C C . SER A 1 87 ? 14.776 -6.939 -16.589 1.00 96.50 87 SER A C 1
ATOM 649 O O . SER A 1 87 ? 14.562 -6.797 -17.795 1.00 96.50 87 SER A O 1
ATOM 651 N N . ILE A 1 88 ? 15.555 -6.108 -15.896 1.00 95.38 88 ILE A N 1
ATOM 652 C CA . ILE A 1 88 ? 16.292 -4.983 -16.486 1.00 95.38 88 ILE A CA 1
ATOM 653 C C . ILE A 1 88 ? 17.744 -4.958 -15.985 1.00 95.38 88 ILE A C 1
ATOM 655 O O . ILE A 1 88 ? 18.005 -5.405 -14.864 1.00 95.38 88 ILE A O 1
ATOM 659 N N . PRO A 1 89 ? 18.694 -4.409 -16.762 1.00 97.50 89 PRO A N 1
ATOM 660 C CA . PRO A 1 89 ? 20.024 -4.075 -16.258 1.00 97.50 89 PRO A CA 1
ATOM 661 C C . PRO A 1 89 ? 19.931 -3.151 -15.038 1.00 97.50 89 PRO A C 1
ATOM 663 O O . PRO A 1 89 ? 19.135 -2.209 -15.024 1.00 97.50 89 PRO A O 1
ATOM 666 N N . ALA A 1 90 ? 20.717 -3.422 -13.993 1.00 96.69 90 ALA A N 1
ATOM 667 C CA . ALA A 1 90 ? 20.599 -2.690 -12.737 1.00 96.69 90 ALA A CA 1
ATOM 668 C C . ALA A 1 90 ? 21.017 -1.218 -12.934 1.00 96.69 90 ALA A C 1
ATOM 670 O O . ALA A 1 90 ? 22.166 -0.969 -13.328 1.00 96.69 90 ALA A O 1
ATOM 671 N N . PRO A 1 91 ? 20.123 -0.246 -12.669 1.00 95.25 91 PRO A N 1
ATOM 672 C CA . PRO A 1 91 ? 20.438 1.169 -12.793 1.00 95.25 91 PRO A CA 1
ATOM 673 C C . PRO A 1 91 ? 21.364 1.618 -11.656 1.00 95.25 91 PRO A C 1
ATOM 675 O O . PRO A 1 91 ? 21.619 0.883 -10.701 1.00 95.25 91 PRO A O 1
ATOM 678 N N . ILE A 1 92 ? 21.860 2.849 -11.746 1.00 95.31 92 ILE A N 1
ATOM 679 C CA . ILE A 1 92 ? 22.633 3.494 -10.680 1.00 95.31 92 ILE A CA 1
ATOM 680 C C . ILE A 1 92 ? 21.976 4.815 -10.289 1.00 95.31 92 ILE A C 1
ATOM 682 O O . ILE A 1 92 ? 21.480 5.546 -11.148 1.00 95.31 92 ILE A O 1
ATOM 686 N N . LEU A 1 93 ? 21.965 5.120 -8.993 1.00 93.94 93 LEU A N 1
ATOM 687 C CA . LEU A 1 93 ? 21.609 6.445 -8.503 1.00 93.94 93 LEU A CA 1
ATOM 688 C C . LEU A 1 93 ? 22.875 7.309 -8.519 1.00 93.94 93 LEU A C 1
ATOM 690 O O . LEU A 1 93 ? 23.817 7.032 -7.780 1.00 93.94 93 LEU A O 1
ATOM 694 N N . LYS A 1 94 ? 22.907 8.333 -9.371 1.00 93.62 94 LYS A N 1
ATOM 695 C CA . LYS A 1 94 ? 24.005 9.300 -9.466 1.00 93.62 94 LYS A CA 1
ATOM 696 C C . LYS A 1 94 ? 23.416 10.705 -9.391 1.00 93.62 94 LYS A C 1
ATOM 698 O O . LYS A 1 94 ? 22.431 10.984 -10.070 1.00 93.62 94 LYS A O 1
ATOM 703 N N . ASP A 1 95 ? 23.968 11.554 -8.528 1.00 93.44 95 ASP A N 1
ATOM 704 C CA . ASP A 1 95 ? 23.529 12.947 -8.348 1.00 93.44 95 ASP A CA 1
ATOM 705 C C . ASP A 1 95 ? 22.009 13.071 -8.096 1.00 93.44 95 ASP A C 1
ATOM 707 O O . ASP A 1 95 ? 21.308 13.899 -8.680 1.00 93.44 95 ASP A O 1
ATOM 711 N N . GLY A 1 96 ? 21.469 12.165 -7.268 1.00 91.62 96 GLY A N 1
ATOM 712 C CA . GLY A 1 96 ? 20.042 12.108 -6.924 1.00 91.62 96 GLY A CA 1
ATOM 713 C C . GLY A 1 96 ? 19.116 11.614 -8.044 1.00 91.62 96 GLY A C 1
ATOM 714 O O . GLY A 1 96 ? 17.896 11.636 -7.881 1.00 91.62 96 GLY A O 1
ATOM 715 N N . LYS A 1 97 ? 19.655 11.152 -9.179 1.00 90.62 97 LYS A N 1
ATOM 716 C CA . LYS A 1 97 ? 18.880 10.697 -10.341 1.00 90.62 97 LYS A CA 1
ATOM 717 C C . LYS A 1 97 ? 19.223 9.264 -10.729 1.00 90.62 97 LYS A C 1
ATOM 719 O O . LYS A 1 97 ? 20.380 8.852 -10.753 1.00 90.62 97 LYS A O 1
ATOM 724 N N . TRP A 1 98 ? 18.189 8.493 -11.054 1.00 90.94 98 TRP A N 1
ATOM 725 C CA . TRP A 1 98 ? 18.345 7.129 -11.552 1.00 90.94 98 TRP A CA 1
ATOM 726 C C . TRP A 1 98 ? 18.757 7.136 -13.022 1.00 90.94 98 TRP A C 1
ATOM 728 O O . TRP A 1 98 ? 17.934 7.473 -13.882 1.00 90.94 98 TRP A O 1
ATOM 738 N N . SER A 1 99 ? 19.990 6.710 -13.291 1.00 92.50 99 SER A N 1
ATOM 739 C CA . SER A 1 99 ? 20.548 6.536 -14.632 1.00 92.50 99 SER A CA 1
ATOM 740 C C . SER A 1 99 ? 20.516 5.070 -15.060 1.00 92.50 99 SER A C 1
ATOM 742 O O . SER A 1 99 ? 20.807 4.168 -14.267 1.00 92.50 99 SER A O 1
ATOM 744 N N . GLU A 1 100 ? 20.157 4.834 -16.319 1.00 93.00 100 GLU A N 1
ATOM 745 C CA . GLU A 1 100 ? 20.162 3.501 -16.917 1.00 93.00 100 GLU A CA 1
ATOM 746 C C . GLU A 1 100 ? 21.590 3.032 -17.212 1.00 93.00 100 GLU A C 1
ATOM 748 O O . GLU A 1 100 ? 22.512 3.829 -17.386 1.00 93.00 100 GLU A O 1
ATOM 753 N N . ARG A 1 101 ? 21.774 1.711 -17.236 1.00 94.81 101 ARG A N 1
ATOM 754 C CA . ARG A 1 101 ? 23.048 1.059 -17.547 1.00 94.81 101 ARG A CA 1
ATOM 755 C C . ARG A 1 101 ? 22.787 -0.149 -18.454 1.00 94.81 101 ARG A C 1
ATOM 757 O O . ARG A 1 101 ? 22.816 -1.267 -17.944 1.00 94.81 101 ARG A O 1
ATOM 764 N N . PRO A 1 102 ? 22.464 0.054 -19.743 1.00 94.44 102 PRO A N 1
ATOM 765 C CA . PRO A 1 102 ? 21.974 -1.012 -20.623 1.00 94.44 102 PRO A CA 1
ATOM 766 C C . PRO A 1 102 ? 22.919 -2.222 -20.698 1.00 94.44 102 PRO A C 1
ATOM 768 O O . PRO A 1 102 ? 22.447 -3.355 -20.667 1.00 94.44 102 PRO A O 1
ATOM 771 N N . ASP A 1 103 ? 24.232 -1.989 -20.664 1.00 95.94 103 ASP A N 1
ATOM 772 C CA . ASP A 1 103 ? 25.254 -3.043 -20.758 1.00 95.94 103 ASP A CA 1
ATOM 773 C C . ASP A 1 103 ? 25.655 -3.650 -19.402 1.00 95.94 103 ASP A C 1
ATOM 775 O O . ASP A 1 103 ? 26.615 -4.411 -19.305 1.00 95.94 103 ASP A O 1
ATOM 779 N N . ASN A 1 104 ? 24.962 -3.310 -18.309 1.00 97.06 104 ASN A N 1
ATOM 780 C CA . ASN A 1 104 ? 25.280 -3.866 -16.998 1.00 97.06 104 ASN A CA 1
ATOM 781 C C . ASN A 1 104 ? 24.878 -5.352 -16.921 1.00 97.06 104 ASN A C 1
ATOM 783 O O . ASN A 1 104 ? 23.680 -5.649 -16.982 1.00 97.06 104 ASN A O 1
ATOM 787 N N . PRO A 1 105 ? 25.825 -6.287 -16.695 1.00 96.25 105 PRO A N 1
ATOM 788 C CA . PRO A 1 105 ? 25.501 -7.710 -16.621 1.00 96.25 105 PRO A CA 1
ATOM 789 C C . PRO A 1 105 ? 24.650 -8.051 -15.391 1.00 96.25 105 PRO A C 1
ATOM 791 O O . PRO A 1 105 ? 23.859 -8.995 -15.423 1.00 96.25 105 PRO A O 1
ATOM 794 N N . ARG A 1 106 ? 24.762 -7.272 -14.304 1.00 97.62 106 ARG A N 1
ATOM 795 C CA . ARG A 1 106 ? 23.893 -7.427 -13.134 1.00 97.62 106 ARG A CA 1
ATOM 796 C C . ARG A 1 106 ? 22.497 -6.920 -13.475 1.00 97.62 106 ARG A C 1
ATOM 798 O O . ARG A 1 106 ? 22.322 -5.740 -13.776 1.00 97.62 106 ARG A O 1
ATOM 805 N N . LYS A 1 107 ? 21.498 -7.787 -13.326 1.00 97.06 107 LYS A N 1
ATOM 806 C CA . LYS A 1 107 ? 20.084 -7.454 -13.526 1.00 97.06 107 LYS A CA 1
ATOM 807 C C . LYS A 1 107 ? 19.340 -7.297 -12.200 1.00 97.06 107 LYS A C 1
ATOM 809 O O . LYS A 1 107 ? 19.761 -7.824 -11.172 1.00 97.06 107 LYS A O 1
ATOM 814 N N . ILE A 1 108 ? 18.229 -6.571 -12.242 1.00 96.38 108 ILE A N 1
ATOM 815 C CA . ILE A 1 108 ? 17.202 -6.531 -11.196 1.00 96.38 108 ILE A CA 1
ATOM 816 C C . ILE A 1 108 ? 15.842 -6.870 -11.807 1.00 96.38 108 ILE A C 1
ATOM 818 O O . ILE A 1 108 ? 15.662 -6.789 -13.025 1.00 96.38 108 ILE A O 1
ATOM 822 N N . VAL A 1 109 ? 14.879 -7.221 -10.960 1.00 95.19 109 VAL A N 1
ATOM 823 C CA . VAL A 1 109 ? 13.472 -7.314 -11.357 1.00 95.19 109 VAL A CA 1
ATOM 824 C C . VAL A 1 109 ? 12.793 -5.993 -11.027 1.00 95.19 109 VAL A C 1
ATOM 826 O O . VAL A 1 109 ? 12.777 -5.563 -9.876 1.00 95.19 109 VAL A O 1
ATOM 829 N N . LEU A 1 110 ? 12.236 -5.350 -12.047 1.00 93.88 110 LEU A N 1
ATOM 830 C CA . LEU A 1 110 ? 11.304 -4.245 -11.904 1.00 93.88 110 LEU A CA 1
ATOM 831 C C . LEU A 1 110 ? 9.884 -4.809 -11.966 1.00 93.88 110 LEU A C 1
ATOM 833 O O . LEU A 1 110 ? 9.507 -5.399 -12.975 1.00 93.88 110 LEU A O 1
ATOM 837 N N . TRP A 1 111 ? 9.103 -4.610 -10.911 1.00 94.94 111 TRP A N 1
ATOM 838 C CA . TRP A 1 111 ? 7.685 -4.963 -10.901 1.00 94.94 111 TRP A CA 1
ATOM 839 C C . TRP A 1 111 ? 6.844 -3.808 -11.437 1.00 94.94 111 TRP A C 1
ATOM 841 O O . TRP A 1 111 ? 7.040 -2.652 -11.052 1.00 94.94 111 TRP A O 1
ATOM 851 N N . GLU A 1 112 ? 5.928 -4.126 -12.344 1.00 94.62 112 GLU A N 1
ATOM 852 C CA . GLU A 1 112 ? 5.046 -3.179 -13.021 1.00 94.62 112 GLU A CA 1
ATOM 853 C C . GLU A 1 112 ? 3.609 -3.716 -13.083 1.00 94.62 112 GLU A C 1
ATOM 855 O O . GLU A 1 112 ? 3.381 -4.899 -12.871 1.00 94.62 112 GLU A O 1
ATOM 860 N N . ASN A 1 113 ? 2.643 -2.866 -13.433 1.00 94.81 113 ASN A N 1
ATOM 861 C CA . ASN A 1 113 ? 1.242 -3.235 -13.682 1.00 94.81 113 ASN A CA 1
ATOM 862 C C . ASN A 1 113 ? 0.604 -3.963 -12.491 1.00 94.81 113 ASN A C 1
ATOM 864 O O . ASN A 1 113 ? 0.140 -5.094 -12.609 1.00 94.81 113 ASN A O 1
ATOM 868 N N . PHE A 1 114 ? 0.630 -3.308 -11.332 1.00 95.69 114 PHE A N 1
ATOM 869 C CA . PHE A 1 114 ? 0.053 -3.853 -10.111 1.00 95.69 114 PHE A CA 1
ATOM 870 C C . PHE A 1 114 ? -1.472 -3.973 -10.231 1.00 95.69 114 PHE A C 1
ATOM 872 O O . PHE A 1 114 ? -2.150 -2.995 -10.558 1.00 9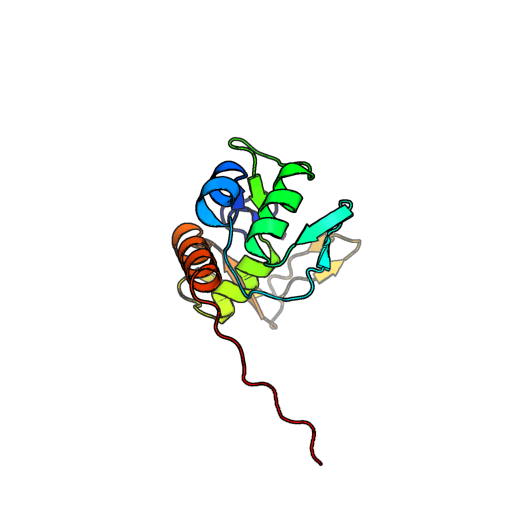5.69 114 PHE A O 1
ATOM 879 N N . ASP A 1 115 ? -2.015 -5.142 -9.903 1.00 96.19 115 ASP A N 1
ATOM 880 C CA . ASP A 1 115 ? -3.452 -5.367 -9.787 1.00 96.19 115 ASP A CA 1
ATOM 881 C C . ASP A 1 115 ? -3.964 -4.747 -8.484 1.00 96.19 115 ASP A C 1
ATOM 883 O O . ASP A 1 115 ? -4.026 -5.376 -7.423 1.00 96.19 115 ASP A O 1
ATOM 887 N N . ARG A 1 116 ? -4.327 -3.464 -8.565 1.00 94.81 116 ARG A N 1
ATOM 888 C CA . ARG A 1 116 ? -4.887 -2.722 -7.433 1.00 94.81 116 ARG A CA 1
ATOM 889 C C . ARG A 1 116 ? -6.093 -3.443 -6.829 1.00 94.81 116 ARG A C 1
ATOM 891 O O . ARG A 1 116 ? -6.219 -3.456 -5.609 1.00 94.81 116 ARG A O 1
ATOM 898 N N . ALA A 1 117 ? -6.997 -3.977 -7.649 1.00 95.69 117 ALA A N 1
ATOM 899 C CA . ALA A 1 117 ? -8.252 -4.533 -7.157 1.00 95.69 117 ALA A CA 1
ATOM 900 C C . ALA A 1 117 ? -7.998 -5.781 -6.306 1.00 95.69 117 ALA A C 1
ATOM 902 O O . ALA A 1 117 ? -8.514 -5.873 -5.190 1.00 95.69 117 ALA A O 1
ATOM 903 N N . ALA A 1 118 ? -7.149 -6.693 -6.784 1.00 97.00 118 ALA A N 1
ATOM 904 C CA . ALA A 1 118 ? -6.780 -7.889 -6.037 1.00 97.00 118 ALA A CA 1
ATOM 905 C C . ALA A 1 118 ? -6.011 -7.554 -4.749 1.00 97.00 118 ALA A C 1
ATOM 907 O O . ALA A 1 118 ? -6.339 -8.083 -3.686 1.00 97.00 118 ALA A O 1
ATOM 908 N N . ILE A 1 119 ? -5.056 -6.618 -4.817 1.00 96.94 119 ILE A N 1
ATOM 909 C CA . ILE A 1 119 ? -4.272 -6.177 -3.652 1.00 96.94 119 ILE A CA 1
ATOM 910 C C . ILE A 1 119 ? -5.174 -5.551 -2.581 1.00 96.94 119 ILE A C 1
ATOM 912 O O . ILE A 1 119 ? -5.076 -5.912 -1.409 1.00 96.94 119 ILE A O 1
ATOM 916 N N . MET A 1 120 ? -6.068 -4.633 -2.963 1.00 96.31 120 MET A N 1
ATOM 917 C CA . MET A 1 120 ? -6.978 -3.981 -2.013 1.00 96.31 120 MET A CA 1
ATOM 918 C C . MET A 1 120 ? -7.990 -4.970 -1.430 1.00 96.31 120 MET A C 1
ATOM 920 O O . MET A 1 120 ? -8.281 -4.912 -0.239 1.00 96.31 120 MET A O 1
ATOM 924 N N . THR A 1 121 ? -8.481 -5.915 -2.236 1.00 96.12 121 THR A N 1
ATOM 925 C CA . THR A 1 121 ? -9.373 -6.983 -1.758 1.00 96.12 121 THR A CA 1
ATOM 926 C C . THR A 1 121 ? -8.687 -7.832 -0.691 1.00 96.12 121 THR A C 1
ATOM 928 O O . THR A 1 121 ? -9.262 -8.069 0.369 1.00 96.12 121 THR A O 1
ATOM 931 N N . ASP A 1 122 ? -7.442 -8.253 -0.926 1.00 95.75 122 ASP A N 1
ATOM 932 C CA . ASP A 1 122 ? -6.685 -9.019 0.064 1.00 95.75 122 ASP A CA 1
ATOM 933 C C . ASP A 1 122 ? -6.405 -8.211 1.334 1.00 95.75 122 ASP A C 1
ATOM 935 O O . ASP A 1 122 ? -6.586 -8.721 2.439 1.00 95.75 122 ASP A O 1
ATOM 939 N N . PHE A 1 123 ? -6.019 -6.940 1.187 1.00 95.06 123 PHE A N 1
ATOM 940 C CA . PHE A 1 123 ? -5.794 -6.044 2.317 1.00 95.06 123 PHE A CA 1
ATOM 941 C C . PHE A 1 123 ? -7.033 -5.946 3.214 1.00 95.06 123 PHE A C 1
ATOM 943 O O . PHE A 1 123 ? -6.947 -6.224 4.410 1.00 95.06 123 PHE A O 1
ATOM 950 N N . HIS A 1 124 ? -8.198 -5.636 2.640 1.00 95.38 124 HIS A N 1
ATOM 951 C CA . HIS A 1 124 ? -9.448 -5.520 3.396 1.00 95.38 124 HIS A CA 1
ATOM 952 C C . HIS A 1 124 ? -9.862 -6.850 4.028 1.00 95.38 124 HIS A C 1
ATOM 954 O O . HIS A 1 124 ? -10.278 -6.882 5.184 1.00 95.38 124 HIS A O 1
ATOM 960 N N . ASN A 1 125 ? -9.682 -7.969 3.324 1.00 95.44 125 ASN A N 1
ATOM 961 C CA . ASN A 1 125 ? -9.947 -9.296 3.882 1.00 95.44 125 ASN A CA 1
ATOM 962 C C . ASN A 1 125 ? -9.059 -9.592 5.097 1.00 95.44 125 ASN A C 1
ATOM 964 O O . ASN A 1 125 ? -9.536 -10.134 6.092 1.00 95.44 125 ASN A O 1
ATOM 968 N N . ARG A 1 126 ? -7.780 -9.204 5.058 1.00 93.62 126 ARG A N 1
ATOM 969 C CA . ARG A 1 126 ? -6.853 -9.366 6.188 1.00 93.62 126 ARG A CA 1
ATOM 970 C C . ARG A 1 126 ? -7.178 -8.454 7.359 1.00 93.62 126 ARG A C 1
ATOM 972 O O . ARG A 1 126 ? -6.999 -8.863 8.502 1.00 93.62 126 ARG A O 1
ATOM 979 N N . MET A 1 127 ? -7.691 -7.262 7.088 1.00 95.12 127 MET A N 1
ATOM 980 C CA . MET A 1 127 ? -8.196 -6.368 8.124 1.00 95.12 127 MET A CA 1
ATOM 981 C C . MET A 1 127 ? -9.462 -6.927 8.784 1.00 95.12 127 MET A C 1
ATOM 983 O O . MET A 1 127 ? -9.581 -6.874 10.004 1.00 95.12 127 MET A O 1
ATOM 987 N N . ASN A 1 128 ? -10.373 -7.534 8.022 1.00 96.25 128 ASN A N 1
ATOM 988 C CA . ASN A 1 128 ? -11.570 -8.184 8.571 1.00 96.25 128 ASN A CA 1
ATOM 989 C C . ASN A 1 128 ? -11.265 -9.486 9.326 1.00 96.25 128 ASN A C 1
ATOM 991 O O . ASN A 1 128 ? -11.964 -9.835 10.277 1.00 96.25 128 ASN A O 1
ATOM 995 N N . HIS A 1 129 ? -10.216 -10.201 8.919 1.00 94.94 129 HIS A N 1
ATOM 996 C CA . HIS A 1 129 ? -9.823 -11.488 9.490 1.00 94.94 129 HIS A CA 1
ATOM 997 C C . HIS A 1 129 ? -8.342 -11.478 9.889 1.00 94.94 129 HIS A C 1
ATOM 999 O O . HIS A 1 129 ? -7.516 -12.148 9.253 1.00 94.94 129 HIS A O 1
ATOM 1005 N N . PRO A 1 130 ? -7.977 -10.699 10.925 1.00 91.75 130 PRO A N 1
ATOM 1006 C CA . PRO A 1 130 ? -6.596 -10.603 11.359 1.00 91.75 130 PRO A CA 1
ATOM 1007 C C . PRO A 1 130 ? -6.119 -11.955 11.892 1.00 91.75 130 PRO A C 1
ATOM 1009 O O . PRO A 1 130 ? -6.761 -12.570 12.741 1.00 91.75 130 PRO A O 1
ATOM 1012 N N . GLN A 1 131 ? -4.964 -12.406 11.407 1.00 88.88 131 GLN A N 1
ATOM 1013 C CA . GLN A 1 131 ? -4.282 -13.570 11.963 1.00 88.88 131 GLN A CA 1
ATOM 1014 C C . GLN A 1 131 ? -3.243 -13.089 12.967 1.00 88.88 131 GLN A C 1
ATOM 1016 O O . GLN A 1 131 ? -2.258 -12.454 12.592 1.00 88.88 131 GLN A O 1
ATOM 1021 N N . LEU A 1 132 ? -3.494 -13.368 14.243 1.00 86.06 132 LEU A N 1
ATOM 1022 C CA . LEU A 1 132 ? -2.562 -13.080 15.323 1.00 86.06 132 LEU A CA 1
ATOM 1023 C C . LEU A 1 132 ? -1.619 -14.268 15.483 1.00 86.06 132 LEU A C 1
ATOM 1025 O O . LEU A 1 132 ? -2.051 -15.418 15.474 1.00 86.06 132 LEU A O 1
ATOM 1029 N N . THR A 1 133 ? -0.327 -13.997 15.620 1.00 80.25 133 THR A N 1
ATOM 1030 C CA . THR A 1 133 ? 0.615 -15.016 16.082 1.00 80.25 133 THR A CA 1
ATOM 1031 C C . THR A 1 133 ? 0.376 -15.250 17.565 1.00 80.25 133 THR A C 1
ATOM 1033 O O . THR A 1 133 ? 0.210 -14.277 18.306 1.00 80.25 133 THR A O 1
ATOM 1036 N N . GLU A 1 134 ? 0.394 -16.504 18.011 1.00 76.38 134 GLU A N 1
ATOM 1037 C CA . GLU A 1 134 ? 0.340 -16.787 19.443 1.00 76.38 134 GLU A CA 1
ATOM 1038 C C . GLU A 1 134 ? 1.483 -16.076 20.170 1.00 76.38 134 GLU A C 1
ATOM 1040 O O . GLU A 1 134 ? 2.617 -15.990 19.682 1.00 76.38 134 GLU A O 1
ATOM 1045 N N . SER A 1 135 ? 1.168 -15.528 21.340 1.00 63.47 135 SER A N 1
ATOM 1046 C CA . SER A 1 135 ? 2.168 -14.974 22.237 1.00 63.47 135 SER A CA 1
ATOM 1047 C C . SER A 1 135 ? 3.111 -16.112 22.613 1.00 63.47 135 SER A C 1
ATOM 1049 O O . SER A 1 135 ? 2.687 -17.082 23.236 1.00 63.47 135 SER A O 1
ATOM 1051 N N . ARG A 1 136 ? 4.398 -16.020 22.260 1.00 55.72 136 ARG A N 1
ATOM 1052 C CA . ARG A 1 136 ? 5.396 -16.849 22.941 1.00 55.72 136 ARG A CA 1
ATOM 1053 C C . ARG A 1 136 ? 5.307 -16.492 24.421 1.00 55.72 136 ARG A C 1
ATOM 1055 O O . ARG A 1 136 ? 5.637 -15.361 24.779 1.00 55.72 136 ARG A O 1
ATOM 1062 N N . SER A 1 137 ? 4.853 -17.427 25.255 1.00 46.84 137 SER A N 1
ATOM 1063 C CA . SER A 1 137 ? 5.034 -17.312 26.699 1.00 46.84 137 SER A CA 1
ATOM 1064 C C . SER A 1 137 ? 6.513 -17.010 26.954 1.00 46.84 137 SER A C 1
ATOM 1066 O O . SER A 1 137 ? 7.367 -17.685 26.362 1.00 46.84 137 SER A O 1
ATOM 1068 N N . PRO A 1 138 ? 6.851 -15.989 27.757 1.00 52.00 138 PRO A N 1
ATOM 1069 C CA . PRO A 1 138 ? 8.232 -15.795 28.162 1.00 52.00 138 PRO A CA 1
ATOM 1070 C C . PRO A 1 138 ? 8.695 -17.081 28.852 1.00 52.00 138 PRO A C 1
ATOM 1072 O O . PRO A 1 138 ? 7.950 -17.657 29.646 1.00 52.00 138 PRO A O 1
ATOM 1075 N N . ALA A 1 139 ? 9.883 -17.566 28.483 1.00 53.78 139 ALA A N 1
ATOM 1076 C CA . ALA A 1 139 ? 10.494 -18.696 29.166 1.00 53.78 139 ALA A CA 1
ATOM 1077 C C . ALA A 1 139 ? 10.582 -18.360 30.663 1.00 53.78 139 ALA A C 1
ATOM 1079 O O . ALA A 1 139 ? 11.118 -17.311 31.022 1.00 53.78 139 ALA A O 1
ATOM 1080 N N . SER A 1 140 ? 9.965 -19.217 31.476 1.00 61.75 140 SER A N 1
ATOM 1081 C CA . SER A 1 140 ? 10.001 -19.209 32.941 1.00 61.75 140 SER A CA 1
ATOM 1082 C C . SER A 1 140 ? 11.412 -19.367 33.481 1.00 61.75 140 SER A C 1
ATOM 1084 O O . SER A 1 140 ? 12.142 -20.198 32.889 1.00 61.75 140 SER A O 1
#